Protein AF-A0A6A7LW92-F1 (afdb_monomer_lite)

Secondary structure (DSSP, 8-state):
-------SS-TTTT-----PPP----PPPHHHHHHHHHT---HHHHHHHHHHHHH---HHHHHH--GGGEETTTTEE---EEEEEETTEEEEEEPSSS----BPPP---

Structure (mmCIF, N/CA/C/O backbone):
data_AF-A0A6A7LW92-F1
#
_entry.id   AF-A0A6A7LW92-F1
#
loop_
_atom_site.group_PDB
_atom_site.id
_atom_site.type_symbol
_atom_site.label_atom_id
_atom_site.label_alt_id
_atom_site.label_comp_id
_atom_site.label_asym_id
_atom_site.label_entity_id
_atom_site.label_seq_id
_atom_site.pdbx_PDB_ins_code
_atom_site.Cartn_x
_atom_site.Cartn_y
_atom_site.Cartn_z
_atom_site.oc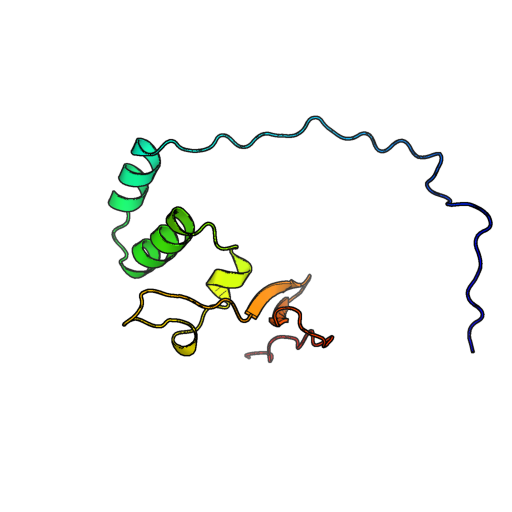cupancy
_atom_site.B_iso_or_equiv
_atom_site.auth_seq_id
_atom_site.auth_comp_id
_atom_site.auth_asym_id
_atom_site.auth_atom_id
_atom_site.pdbx_PDB_model_num
ATOM 1 N N . MET A 1 1 ? 18.679 -43.662 -7.977 1.00 48.25 1 MET A N 1
ATOM 2 C CA . MET A 1 1 ? 18.826 -42.216 -7.693 1.00 48.25 1 MET A CA 1
ATOM 3 C C . MET A 1 1 ? 19.237 -41.531 -8.984 1.00 48.25 1 MET A C 1
ATOM 5 O O . MET A 1 1 ? 20.192 -42.018 -9.577 1.00 48.25 1 MET A O 1
ATOM 9 N N . PRO A 1 2 ? 18.535 -40.500 -9.485 1.00 58.09 2 PRO A N 1
ATOM 10 C CA . PRO A 1 2 ? 18.978 -39.835 -10.701 1.00 58.09 2 PRO A CA 1
ATOM 11 C C . PRO A 1 2 ? 20.238 -39.026 -10.382 1.00 58.09 2 PRO A C 1
ATOM 13 O O . PRO A 1 2 ? 20.237 -38.180 -9.490 1.00 58.09 2 PRO A O 1
ATOM 16 N N . SER A 1 3 ? 21.330 -39.338 -11.076 1.00 64.75 3 SER A N 1
ATOM 17 C CA . SER A 1 3 ? 22.586 -38.598 -11.010 1.00 64.75 3 SER A CA 1
ATOM 18 C C . SER A 1 3 ? 22.354 -37.165 -11.489 1.00 64.75 3 SER A C 1
ATOM 20 O O . SER A 1 3 ? 21.902 -36.958 -12.615 1.00 64.75 3 SER A O 1
ATOM 22 N N . LEU A 1 4 ? 22.670 -36.182 -10.647 1.00 65.94 4 LEU A N 1
ATOM 23 C CA . LEU A 1 4 ? 22.719 -34.773 -11.035 1.00 65.94 4 LEU A CA 1
ATOM 24 C C . LEU A 1 4 ? 23.672 -34.615 -12.227 1.00 65.94 4 LEU A C 1
ATOM 26 O O . LEU A 1 4 ? 24.871 -34.867 -12.107 1.00 65.94 4 LEU A O 1
ATOM 30 N N . ILE A 1 5 ? 23.136 -34.212 -13.380 1.00 78.56 5 ILE A N 1
ATOM 31 C CA . ILE A 1 5 ? 23.940 -33.866 -14.552 1.00 78.56 5 ILE A CA 1
ATOM 32 C C . ILE A 1 5 ? 24.701 -32.587 -14.205 1.00 78.56 5 ILE A C 1
ATOM 34 O O . ILE A 1 5 ? 24.119 -31.507 -14.103 1.00 78.56 5 ILE A O 1
ATOM 38 N N . ARG A 1 6 ? 26.011 -32.716 -13.988 1.00 79.12 6 ARG A N 1
ATOM 39 C CA . ARG A 1 6 ? 26.901 -31.573 -13.804 1.00 79.12 6 ARG A CA 1
ATOM 40 C C . ARG A 1 6 ? 27.216 -30.994 -15.176 1.00 79.12 6 ARG A C 1
ATOM 42 O O . ARG A 1 6 ? 27.979 -31.584 -15.933 1.00 79.12 6 ARG A O 1
ATOM 49 N N . LEU A 1 7 ? 26.619 -29.849 -15.481 1.00 82.44 7 LEU A N 1
ATOM 50 C CA . LEU A 1 7 ? 27.020 -29.048 -16.630 1.00 82.44 7 LEU A CA 1
ATOM 51 C C . LEU A 1 7 ? 28.377 -28.408 -16.314 1.00 82.44 7 LEU A C 1
ATOM 53 O O . LEU A 1 7 ? 28.570 -27.818 -15.251 1.00 82.44 7 LEU A O 1
ATO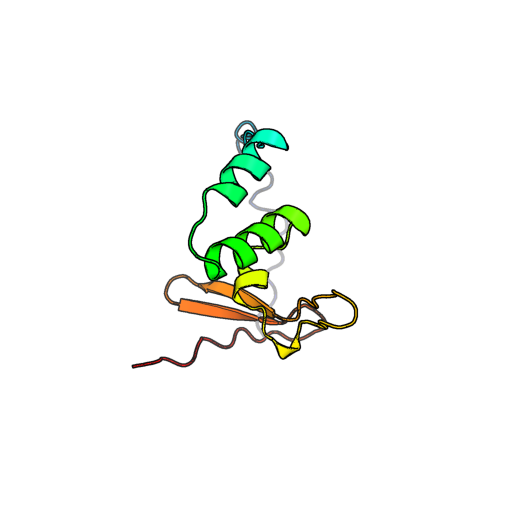M 57 N N . ASP A 1 8 ? 29.327 -28.580 -17.223 1.00 88.50 8 ASP A N 1
ATOM 58 C CA . ASP A 1 8 ? 30.685 -28.036 -17.162 1.00 88.50 8 ASP A CA 1
ATOM 59 C C . ASP A 1 8 ? 30.718 -26.514 -17.374 1.00 88.50 8 ASP A C 1
ATOM 61 O O . ASP A 1 8 ? 31.654 -25.842 -16.944 1.00 88.50 8 ASP A O 1
ATOM 65 N N . ARG A 1 9 ? 29.674 -25.965 -18.002 1.00 86.94 9 ARG A N 1
ATOM 66 C CA . ARG A 1 9 ? 29.479 -24.531 -18.232 1.00 86.94 9 ARG A CA 1
ATOM 67 C C . ARG A 1 9 ? 28.001 -24.155 -18.206 1.00 86.94 9 ARG A C 1
ATOM 69 O O . ARG A 1 9 ? 27.138 -24.980 -18.508 1.00 86.94 9 ARG A O 1
ATOM 76 N N . ASN A 1 10 ? 27.698 -22.891 -17.921 1.00 87.62 10 ASN A N 1
ATOM 77 C CA . ASN A 1 10 ? 26.333 -22.388 -18.016 1.00 87.62 10 ASN A CA 1
ATOM 78 C C . ASN A 1 10 ? 25.971 -22.156 -19.503 1.00 87.62 10 ASN A C 1
ATOM 80 O O . ASN A 1 10 ? 26.601 -21.337 -20.178 1.00 87.62 10 ASN A O 1
ATOM 84 N N . PRO A 1 11 ? 24.960 -22.855 -20.056 1.00 88.00 11 PRO A N 1
ATOM 85 C CA . PRO A 1 11 ? 24.564 -22.710 -21.459 1.00 88.00 11 PRO A CA 1
ATOM 86 C C . PRO A 1 11 ? 24.092 -21.289 -21.808 1.00 88.00 11 PRO A C 1
ATOM 88 O O . PRO A 1 11 ? 24.125 -20.908 -22.978 1.00 88.00 11 PRO A O 1
ATOM 91 N N . CYS A 1 12 ? 23.713 -20.490 -20.808 1.00 86.19 12 CYS A N 1
ATOM 92 C CA . CYS A 1 12 ? 23.283 -19.107 -20.977 1.00 86.19 12 CYS A CA 1
ATOM 93 C C . CYS A 1 12 ? 24.431 -18.078 -20.959 1.00 86.19 12 CYS A C 1
ATOM 95 O O . CYS A 1 12 ? 24.168 -16.915 -21.249 1.00 86.19 12 CYS A O 1
ATOM 97 N N . ASP A 1 13 ? 25.690 -18.453 -20.678 1.00 87.94 13 ASP A N 1
ATOM 98 C CA . ASP A 1 13 ? 26.804 -17.491 -20.497 1.00 87.94 13 ASP A CA 1
ATOM 99 C C . ASP A 1 13 ? 27.084 -16.607 -21.723 1.00 87.94 13 ASP A C 1
ATOM 101 O O . ASP A 1 13 ? 27.611 -15.504 -21.603 1.00 87.94 13 ASP A O 1
ATOM 105 N N . LYS A 1 14 ? 26.736 -17.081 -22.924 1.00 86.62 14 LYS A N 1
ATOM 106 C CA . LYS A 1 14 ? 26.945 -16.346 -24.184 1.00 86.62 14 LYS A CA 1
ATOM 107 C C . LYS A 1 14 ? 25.707 -15.584 -24.657 1.00 86.62 14 LYS A C 1
ATOM 109 O O . LYS A 1 14 ? 25.752 -14.936 -25.701 1.00 86.62 14 LYS A O 1
ATOM 114 N N . VAL A 1 15 ? 24.600 -15.659 -23.918 1.00 88.69 15 VAL A N 1
ATOM 115 C CA . VAL A 1 15 ? 23.351 -14.985 -24.270 1.00 88.69 15 VAL A CA 1
ATOM 116 C C . VAL A 1 15 ? 23.336 -13.613 -23.608 1.00 88.69 15 VAL A C 1
ATOM 118 O O . VAL A 1 15 ? 23.099 -13.478 -22.410 1.00 88.69 15 VAL A O 1
ATOM 121 N N . ARG A 1 16 ? 23.550 -12.561 -24.401 1.00 79.25 16 ARG A N 1
ATOM 122 C CA . ARG A 1 16 ? 23.251 -11.198 -23.957 1.00 79.25 16 ARG A CA 1
ATOM 123 C C . ARG A 1 16 ? 21.741 -11.008 -23.958 1.00 79.25 16 ARG A C 1
ATOM 125 O O . ARG A 1 16 ? 21.132 -10.842 -25.012 1.00 79.25 16 ARG A O 1
ATOM 132 N N . ILE A 1 17 ? 21.148 -10.990 -22.771 1.00 82.25 17 ILE A N 1
ATOM 133 C CA . ILE A 1 17 ? 19.774 -10.526 -22.606 1.00 82.25 17 ILE A CA 1
ATOM 134 C C . ILE A 1 17 ? 19.767 -9.038 -22.960 1.00 82.25 17 ILE A C 1
ATOM 136 O O . ILE A 1 17 ? 20.450 -8.235 -22.322 1.00 82.25 17 ILE A O 1
ATOM 140 N N . ALA A 1 18 ? 19.023 -8.668 -24.002 1.00 80.56 18 ALA A N 1
ATOM 141 C CA . ALA A 1 18 ? 18.720 -7.272 -24.266 1.00 80.56 18 ALA A CA 1
ATOM 142 C C . ALA A 1 18 ? 17.809 -6.781 -23.137 1.00 80.56 18 ALA A C 1
ATOM 144 O O . ALA A 1 18 ? 16.600 -7.002 -23.151 1.00 80.56 18 ALA A O 1
ATOM 145 N N . VAL A 1 19 ? 18.403 -6.168 -22.115 1.00 78.38 19 VAL A N 1
ATOM 146 C CA . VAL A 1 19 ? 17.636 -5.504 -21.066 1.00 78.38 19 VAL A CA 1
ATOM 147 C C . VAL A 1 19 ? 17.074 -4.237 -21.696 1.00 78.38 19 VAL A C 1
ATOM 149 O O . VAL A 1 19 ? 17.820 -3.309 -22.008 1.00 78.38 19 VAL A O 1
ATOM 152 N N . GLY A 1 20 ? 15.767 -4.232 -21.963 1.00 82.50 20 GLY A N 1
ATOM 153 C CA . GLY A 1 20 ? 15.075 -3.022 -22.393 1.00 82.50 20 GLY A CA 1
ATOM 154 C C . GLY A 1 20 ? 15.292 -1.899 -21.377 1.00 82.50 20 GLY A C 1
ATOM 155 O O . GLY A 1 20 ? 15.509 -2.164 -20.192 1.00 82.50 20 GLY A O 1
ATOM 156 N N . ALA A 1 21 ? 15.243 -0.646 -21.833 1.00 83.25 21 ALA A N 1
ATOM 157 C CA . ALA A 1 21 ? 15.337 0.488 -20.922 1.00 83.25 21 ALA A CA 1
ATOM 158 C C . ALA A 1 21 ? 14.266 0.355 -19.821 1.00 83.25 21 ALA A C 1
ATOM 160 O O . ALA A 1 21 ? 13.117 0.018 -20.132 1.00 83.25 21 ALA A O 1
ATOM 161 N N . PRO A 1 22 ? 14.615 0.589 -18.545 1.00 80.31 22 PRO A N 1
ATOM 162 C CA . PRO A 1 22 ? 13.646 0.494 -17.468 1.00 80.31 22 PRO A CA 1
ATOM 163 C C . PRO A 1 22 ? 12.516 1.497 -17.713 1.00 80.31 22 PRO A C 1
ATOM 165 O O . PRO A 1 22 ? 12.748 2.697 -17.854 1.00 80.31 22 PRO A O 1
ATOM 168 N N . SER A 1 23 ? 11.279 1.005 -17.759 1.00 86.56 23 SER A N 1
ATOM 169 C CA . SER A 1 23 ? 10.107 1.873 -17.715 1.00 86.56 23 SER A CA 1
ATOM 170 C C . SER A 1 23 ? 9.940 2.348 -16.277 1.00 86.56 23 SER A C 1
ATOM 172 O O . SER A 1 23 ? 9.647 1.549 -15.387 1.00 86.56 23 SER A O 1
ATOM 174 N N . VAL A 1 24 ? 10.168 3.638 -16.036 1.00 85.75 24 VAL A N 1
ATOM 175 C CA . VAL A 1 24 ? 9.883 4.248 -14.737 1.00 85.75 24 VAL A CA 1
ATOM 176 C C . VAL A 1 24 ? 8.404 4.636 -14.730 1.00 85.75 24 VAL A C 1
ATOM 178 O O . VAL A 1 24 ? 8.009 5.511 -15.506 1.00 85.75 24 VAL A O 1
ATOM 181 N N . PRO A 1 25 ? 7.559 4.001 -13.898 1.00 85.88 25 PRO A N 1
ATOM 182 C CA . PRO A 1 25 ? 6.166 4.399 -13.801 1.00 85.88 25 PRO A CA 1
ATOM 183 C C . PRO A 1 25 ? 6.078 5.837 -13.281 1.00 85.88 25 PRO A C 1
ATOM 185 O O . PRO A 1 25 ? 6.781 6.228 -12.348 1.00 85.88 25 PRO A O 1
ATOM 188 N N . ARG A 1 26 ? 5.192 6.635 -13.882 1.00 91.62 26 ARG A N 1
ATOM 189 C CA . ARG A 1 26 ? 4.908 7.992 -13.409 1.00 91.62 26 ARG A CA 1
ATOM 190 C C . ARG A 1 26 ? 4.127 7.903 -12.100 1.00 91.62 26 ARG A C 1
ATOM 192 O O . ARG A 1 26 ? 2.935 7.602 -12.112 1.00 91.62 26 ARG A O 1
ATOM 199 N N . ALA A 1 27 ? 4.805 8.160 -10.987 1.00 90.38 27 ALA A N 1
ATOM 200 C CA . ALA A 1 27 ? 4.168 8.217 -9.680 1.00 90.38 27 ALA A CA 1
ATOM 201 C C . ALA A 1 27 ? 3.233 9.431 -9.573 1.00 90.38 27 ALA A C 1
ATOM 203 O O . ALA A 1 27 ? 3.485 10.483 -10.165 1.00 90.38 27 ALA A O 1
ATOM 204 N N . TRP A 1 28 ? 2.153 9.275 -8.810 1.00 94.06 28 TRP A N 1
ATOM 205 C CA . TRP A 1 28 ? 1.301 10.393 -8.419 1.00 94.06 28 TRP A CA 1
ATOM 206 C C . TRP A 1 28 ? 1.963 11.191 -7.302 1.00 94.06 28 TRP A C 1
ATOM 208 O O . TRP A 1 28 ? 2.585 10.619 -6.406 1.00 94.06 28 TRP A O 1
ATOM 218 N N . ASP A 1 29 ? 1.784 12.508 -7.324 1.00 94.38 29 ASP A N 1
ATOM 219 C CA . ASP A 1 29 ? 2.060 13.326 -6.151 1.00 94.38 29 ASP A CA 1
ATOM 220 C C . ASP A 1 29 ? 0.917 13.239 -5.125 1.00 94.38 29 ASP A C 1
ATOM 222 O O . ASP A 1 29 ? -0.163 12.686 -5.367 1.00 94.38 29 ASP A O 1
ATOM 226 N N . ARG A 1 30 ? 1.167 13.813 -3.946 1.00 94.81 30 ARG A N 1
ATOM 227 C CA . ARG A 1 30 ? 0.227 13.820 -2.821 1.00 94.81 30 ARG A CA 1
ATOM 228 C C . ARG A 1 30 ? -1.133 14.418 -3.186 1.00 94.81 30 ARG A C 1
ATOM 230 O O . ARG A 1 30 ? -2.146 13.911 -2.715 1.00 94.81 30 ARG A O 1
ATOM 237 N N . SER A 1 31 ? -1.171 15.488 -3.981 1.00 96.69 31 SER A N 1
ATOM 238 C CA . SER A 1 31 ? -2.421 16.187 -4.301 1.00 96.69 31 SER A CA 1
ATOM 239 C C . SER A 1 31 ? -3.334 15.320 -5.166 1.00 96.69 31 SER A C 1
ATOM 241 O O . SER A 1 31 ? -4.533 15.222 -4.900 1.00 96.69 31 SER A O 1
ATOM 243 N N . TRP A 1 32 ? -2.756 14.613 -6.140 1.00 96.44 32 TRP A N 1
ATOM 244 C CA . TRP A 1 32 ? -3.484 13.655 -6.964 1.00 96.44 32 TRP A CA 1
ATOM 245 C C . TRP A 1 32 ? -4.006 12.479 -6.151 1.00 96.44 32 TRP A C 1
ATOM 247 O O . TRP A 1 32 ? -5.168 12.113 -6.311 1.00 96.44 32 TRP A O 1
ATOM 257 N N . LEU A 1 33 ? -3.192 11.933 -5.243 1.00 95.25 33 LEU A N 1
ATOM 258 C CA . LEU A 1 33 ? -3.618 10.836 -4.379 1.00 95.25 33 LEU A CA 1
ATOM 259 C C . LEU A 1 33 ? -4.792 11.240 -3.476 1.00 95.25 33 LEU A C 1
ATOM 261 O O . LEU A 1 33 ? -5.774 10.509 -3.398 1.00 95.25 33 LEU A O 1
ATOM 265 N N . VAL A 1 34 ? -4.716 12.407 -2.827 1.00 95.38 34 VAL A N 1
ATOM 266 C CA . VAL A 1 34 ? -5.799 12.901 -1.959 1.00 95.38 34 VAL A CA 1
ATOM 267 C C . VAL A 1 34 ? -7.081 13.123 -2.760 1.00 95.38 34 VAL A C 1
ATOM 269 O O . VAL A 1 34 ? -8.147 12.697 -2.326 1.00 95.38 34 VAL A O 1
ATOM 272 N N . ARG A 1 35 ? -6.985 13.733 -3.949 1.00 97.19 35 ARG A N 1
ATOM 273 C CA . ARG A 1 35 ? -8.143 13.932 -4.833 1.00 97.19 35 ARG A CA 1
ATOM 274 C C . ARG A 1 35 ? -8.772 12.614 -5.274 1.00 97.19 35 ARG A C 1
ATOM 276 O O . ARG A 1 35 ? -9.990 12.510 -5.275 1.00 97.19 35 ARG A O 1
ATOM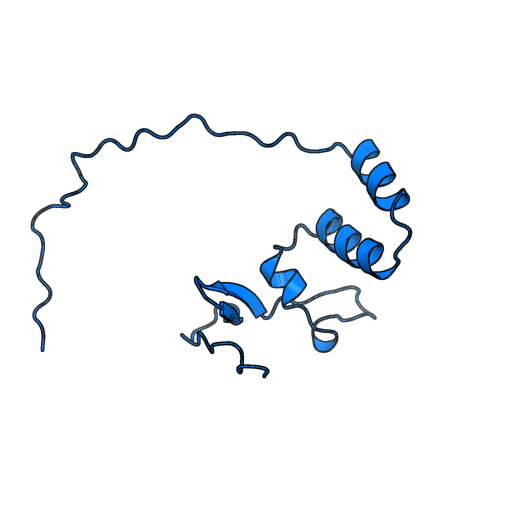 283 N N . PHE A 1 36 ? -7.953 11.629 -5.634 1.00 95.94 36 PHE A N 1
ATOM 284 C CA . PHE A 1 36 ? -8.427 10.306 -6.028 1.00 95.94 36 PHE A CA 1
ATOM 285 C C . PHE A 1 36 ? -9.118 9.580 -4.872 1.00 95.94 36 PHE A C 1
ATOM 287 O O . PHE A 1 36 ? -10.217 9.068 -5.044 1.00 95.94 36 PHE A O 1
ATOM 294 N N . LEU A 1 37 ? -8.505 9.554 -3.685 1.00 95.94 37 LEU A N 1
ATOM 295 C CA . LEU A 1 37 ? -9.114 8.899 -2.527 1.00 95.94 37 LEU A CA 1
ATOM 296 C C . LEU A 1 37 ? -10.421 9.590 -2.110 1.00 95.94 37 LEU A C 1
ATOM 298 O O . LEU A 1 37 ? -11.372 8.911 -1.740 1.00 95.94 37 LEU A O 1
ATOM 302 N N . GLY A 1 38 ? -10.487 10.919 -2.228 1.00 96.31 38 GLY A N 1
ATOM 303 C CA . GLY A 1 38 ? -11.693 11.698 -1.951 1.00 96.31 38 GLY A CA 1
ATOM 304 C C . GLY A 1 38 ? -12.803 11.568 -2.999 1.00 96.31 38 GLY A C 1
ATOM 305 O O . GLY A 1 38 ? -13.916 12.002 -2.729 1.00 96.31 38 GLY A O 1
ATOM 306 N N . SER A 1 39 ? -12.534 10.987 -4.175 1.00 97.38 39 SER A N 1
ATOM 307 C CA . SER A 1 39 ? -13.548 10.767 -5.217 1.00 97.38 39 SER A CA 1
ATOM 308 C C . SER A 1 39 ? -14.186 9.374 -5.167 1.00 97.38 39 SER A C 1
ATOM 310 O O . SER A 1 39 ? -14.857 8.987 -6.120 1.00 97.38 39 SER A O 1
ATOM 312 N N . ILE A 1 40 ? -13.906 8.574 -4.135 1.00 97.75 40 ILE A N 1
ATOM 313 C CA . ILE A 1 40 ? -14.418 7.205 -4.006 1.00 97.75 40 ILE A CA 1
ATOM 314 C C . ILE A 1 40 ? -15.625 7.210 -3.072 1.00 97.75 40 ILE A C 1
ATOM 316 O O . ILE A 1 40 ? -15.475 7.425 -1.872 1.00 97.75 40 ILE A O 1
ATOM 320 N N . ASP A 1 41 ? -16.800 6.894 -3.614 1.00 97.25 41 ASP A N 1
ATOM 321 C CA . ASP A 1 41 ? -18.040 6.856 -2.829 1.00 97.25 41 ASP A CA 1
ATOM 322 C C . ASP A 1 41 ? -18.236 5.538 -2.061 1.00 97.25 41 ASP A C 1
ATOM 324 O O . ASP A 1 41 ? -18.906 5.519 -1.031 1.00 97.25 41 ASP A O 1
ATOM 328 N N . ASP A 1 42 ? -17.658 4.423 -2.532 1.00 97.75 42 ASP A N 1
ATOM 329 C CA . ASP A 1 42 ? -17.757 3.130 -1.842 1.00 97.75 42 ASP A CA 1
ATOM 330 C C . ASP A 1 42 ? -16.815 3.084 -0.623 1.00 97.75 42 ASP A C 1
ATOM 332 O O . ASP A 1 42 ? -15.589 3.046 -0.801 1.00 97.75 42 ASP A O 1
ATOM 336 N N . PRO A 1 43 ? -17.342 2.985 0.615 1.00 94.75 43 PRO A N 1
ATOM 337 C CA . PRO A 1 43 ? -16.516 2.949 1.819 1.00 94.75 43 PRO A CA 1
ATOM 338 C C . PRO A 1 43 ? -15.545 1.763 1.849 1.00 94.75 43 PRO A C 1
ATOM 340 O O . PRO A 1 43 ? -14.459 1.863 2.423 1.00 94.75 43 PRO A O 1
ATOM 343 N N . ARG A 1 44 ? -15.905 0.631 1.224 1.00 93.44 44 ARG A N 1
ATOM 344 C CA . ARG A 1 44 ? -15.033 -0.551 1.175 1.00 93.44 44 ARG A CA 1
ATOM 345 C C . ARG A 1 44 ? -13.850 -0.313 0.247 1.00 93.44 44 ARG A C 1
ATOM 347 O O . ARG A 1 44 ? -12.709 -0.538 0.651 1.00 93.44 44 ARG A O 1
ATOM 354 N N . ALA A 1 45 ? -14.104 0.167 -0.970 1.00 94.56 45 ALA A N 1
ATOM 355 C CA . ALA A 1 45 ? -13.049 0.555 -1.897 1.00 94.56 45 ALA A CA 1
ATOM 356 C C . ALA A 1 45 ? -12.148 1.650 -1.306 1.00 94.56 45 ALA A C 1
ATOM 358 O O . ALA A 1 45 ? -10.925 1.534 -1.397 1.00 94.56 45 ALA A O 1
ATOM 359 N N . ALA A 1 46 ? -12.729 2.658 -0.648 1.00 95.38 46 ALA A N 1
ATOM 360 C CA . ALA A 1 46 ? -11.983 3.733 -0.001 1.00 95.38 46 ALA A CA 1
ATOM 361 C C . ALA A 1 46 ? -11.033 3.199 1.084 1.00 95.38 46 ALA A C 1
ATOM 363 O O . ALA A 1 46 ? -9.857 3.570 1.103 1.00 95.38 46 ALA A O 1
ATOM 364 N N . ALA A 1 47 ? -11.490 2.277 1.939 1.00 92.75 47 ALA A N 1
ATOM 365 C CA . ALA A 1 47 ? -10.654 1.653 2.967 1.00 92.75 47 ALA A CA 1
ATOM 366 C C . ALA A 1 47 ? -9.497 0.830 2.367 1.00 92.75 47 ALA A C 1
ATOM 368 O O . ALA A 1 47 ? -8.344 0.986 2.771 1.00 92.75 47 ALA A O 1
ATOM 369 N N . ILE A 1 48 ? -9.785 -0.007 1.363 1.00 93.69 48 ILE A N 1
ATOM 370 C CA . ILE A 1 48 ? -8.788 -0.855 0.684 1.00 93.69 48 ILE A CA 1
ATOM 371 C C . ILE A 1 48 ? -7.719 0.003 -0.005 1.00 93.69 48 ILE A C 1
ATOM 373 O O . ILE A 1 48 ? -6.522 -0.258 0.131 1.00 93.69 48 ILE A O 1
ATOM 377 N N . LEU A 1 49 ? -8.137 1.034 -0.743 1.00 95.06 49 LEU A N 1
ATOM 378 C CA . LEU A 1 49 ? -7.228 1.907 -1.485 1.00 95.06 49 LEU A CA 1
ATOM 379 C C . LEU A 1 49 ? -6.426 2.825 -0.559 1.00 95.06 49 LEU A C 1
ATOM 381 O O . LEU A 1 49 ? -5.249 3.068 -0.825 1.00 95.06 49 LEU A O 1
ATOM 385 N N . SER A 1 50 ? -7.010 3.259 0.560 1.00 94.44 50 SER A N 1
ATOM 386 C CA . SER A 1 50 ? -6.281 3.994 1.598 1.00 94.44 50 SER A CA 1
ATOM 387 C C . SER A 1 50 ? -5.185 3.134 2.218 1.00 94.44 50 SER A C 1
ATOM 389 O O . SER A 1 50 ? -4.052 3.593 2.335 1.00 94.44 50 SER A O 1
ATOM 391 N N . LEU A 1 51 ? -5.480 1.870 2.543 1.00 93.81 51 LEU A N 1
ATOM 392 C CA . LEU A 1 51 ? -4.490 0.947 3.097 1.00 93.81 51 LEU A CA 1
ATOM 393 C C . LEU A 1 51 ? -3.343 0.687 2.108 1.00 93.81 51 LEU A C 1
ATOM 395 O O . LEU A 1 51 ? -2.176 0.715 2.498 1.00 93.81 51 LEU A O 1
ATOM 399 N N . PHE A 1 52 ? -3.651 0.514 0.819 1.00 93.94 52 PHE A N 1
ATOM 400 C CA . PHE A 1 52 ? -2.640 0.439 -0.243 1.00 93.94 52 PHE A CA 1
ATOM 401 C C . PHE A 1 52 ? -1.732 1.667 -0.277 1.00 93.94 52 PHE A C 1
ATOM 403 O O . PHE A 1 52 ? -0.508 1.535 -0.314 1.00 93.94 52 PHE A O 1
ATOM 410 N N . ALA A 1 53 ? -2.339 2.852 -0.291 1.00 94.00 53 ALA A N 1
ATOM 411 C CA . ALA A 1 53 ? -1.638 4.105 -0.512 1.00 94.00 53 ALA A CA 1
ATOM 412 C C . ALA A 1 53 ? -0.729 4.508 0.657 1.00 94.00 53 ALA A C 1
ATOM 414 O O . ALA A 1 53 ? 0.284 5.168 0.436 1.00 94.00 53 ALA A O 1
ATOM 415 N N . THR A 1 5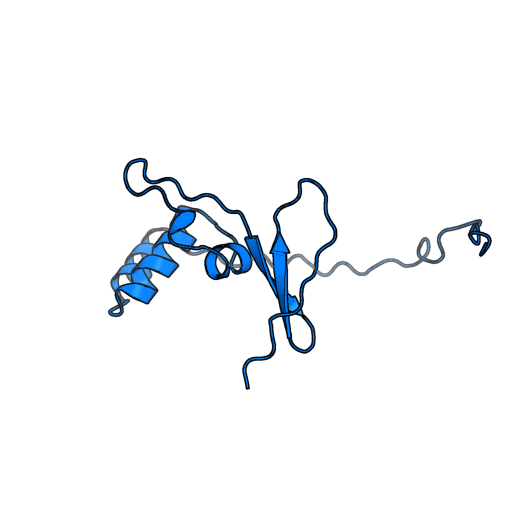4 ? -1.077 4.121 1.888 1.00 92.75 54 THR A N 1
ATOM 416 C CA . THR A 1 54 ? -0.345 4.530 3.097 1.00 92.75 54 THR A CA 1
ATOM 417 C C . THR A 1 54 ? 0.679 3.505 3.575 1.00 92.75 54 THR A C 1
ATOM 419 O O . THR A 1 54 ? 1.663 3.897 4.195 1.00 92.75 54 THR A O 1
ATOM 422 N N . THR A 1 55 ? 0.489 2.214 3.278 1.00 92.81 55 THR A N 1
ATOM 423 C CA . THR A 1 55 ? 1.384 1.139 3.757 1.00 92.81 55 THR A CA 1
ATOM 424 C C . THR A 1 55 ? 2.294 0.560 2.679 1.00 92.81 55 THR A C 1
ATOM 426 O O . THR A 1 55 ? 3.299 -0.072 2.999 1.00 92.81 55 THR A O 1
ATOM 429 N N . GLY A 1 56 ? 1.951 0.727 1.396 1.00 92.12 56 GLY A N 1
ATOM 430 C CA . GLY A 1 56 ? 2.681 0.092 0.298 1.00 92.12 56 GLY A CA 1
ATOM 431 C C . GLY A 1 56 ? 2.546 -1.437 0.260 1.00 92.12 56 GLY A C 1
ATOM 432 O O . GLY A 1 56 ? 3.368 -2.111 -0.367 1.00 92.12 56 GLY A O 1
ATOM 433 N N . VAL A 1 57 ? 1.530 -2.003 0.925 1.00 93.44 57 VAL A N 1
ATOM 434 C CA . VAL A 1 57 ? 1.253 -3.446 0.922 1.00 93.44 57 VAL A CA 1
ATOM 435 C C . VAL A 1 57 ? 1.095 -3.985 -0.505 1.00 93.44 57 VAL A C 1
ATOM 437 O O . VAL A 1 57 ? 0.524 -3.338 -1.387 1.00 93.44 57 VAL A O 1
ATOM 440 N N . ARG A 1 58 ? 1.594 -5.200 -0.768 1.00 92.50 58 ARG A N 1
ATOM 441 C CA . ARG A 1 58 ? 1.435 -5.814 -2.093 1.00 92.50 58 ARG A CA 1
ATOM 442 C C . ARG A 1 58 ? 0.004 -6.302 -2.271 1.00 92.50 58 ARG A C 1
ATOM 444 O O . ARG A 1 58 ? -0.607 -6.833 -1.351 1.00 92.50 58 ARG A O 1
ATOM 451 N N . LYS A 1 59 ? -0.504 -6.233 -3.503 1.00 92.50 59 LYS A N 1
ATOM 452 C CA . LYS A 1 59 ? -1.883 -6.633 -3.821 1.00 92.50 59 LYS A CA 1
ATOM 453 C C . LYS A 1 59 ? -2.254 -8.033 -3.338 1.00 92.50 59 LYS A C 1
ATOM 455 O O . LYS A 1 59 ? -3.345 -8.213 -2.814 1.00 92.50 59 LYS A O 1
ATOM 460 N N . GLY A 1 60 ? -1.364 -9.009 -3.505 1.00 91.94 60 GLY A N 1
ATOM 461 C CA . GLY A 1 60 ? -1.624 -10.376 -3.049 1.00 91.94 60 GLY A CA 1
ATOM 462 C C . GLY A 1 60 ? -1.752 -10.494 -1.528 1.00 91.94 60 GLY A C 1
ATOM 463 O O . GLY A 1 60 ? -2.544 -11.301 -1.055 1.00 91.94 60 GLY A O 1
ATOM 464 N N . ASP A 1 61 ? -1.016 -9.673 -0.779 1.00 93.62 61 ASP A N 1
ATOM 465 C CA . ASP A 1 61 ? -1.053 -9.654 0.688 1.00 93.62 61 ASP A CA 1
ATOM 466 C C . ASP A 1 61 ? -2.361 -9.035 1.170 1.00 93.62 61 ASP A C 1
ATOM 468 O O . ASP A 1 61 ? -3.057 -9.611 1.999 1.00 93.62 61 ASP A O 1
ATOM 472 N N . LEU A 1 62 ? -2.758 -7.910 0.569 1.00 93.12 62 LEU A N 1
ATOM 473 C CA . LEU A 1 62 ? -4.008 -7.247 0.920 1.00 93.12 62 LEU A CA 1
ATOM 474 C C . LEU A 1 62 ? -5.233 -8.118 0.620 1.00 93.12 62 LEU A C 1
ATOM 476 O O . LEU A 1 62 ? -6.155 -8.187 1.423 1.00 93.12 62 LEU A O 1
ATOM 480 N N . VAL A 1 63 ? -5.234 -8.817 -0.518 1.00 92.94 63 VAL A N 1
ATOM 481 C CA . VAL A 1 63 ? -6.305 -9.768 -0.868 1.00 92.94 63 VAL A CA 1
ATOM 482 C C . VAL A 1 63 ? -6.319 -10.973 0.085 1.00 92.94 63 VAL A C 1
ATOM 484 O O . VAL A 1 63 ? -7.365 -11.584 0.285 1.00 92.94 63 VAL A O 1
ATOM 487 N N . GLY A 1 64 ? -5.172 -11.321 0.672 1.00 92.38 64 GLY A N 1
ATOM 488 C CA . GLY A 1 64 ? -5.051 -12.374 1.677 1.00 92.38 64 GLY A CA 1
ATOM 489 C C . GLY A 1 64 ? -5.375 -11.937 3.108 1.00 92.38 64 GLY A C 1
ATOM 490 O O . GLY A 1 64 ? -5.519 -12.805 3.969 1.00 92.38 64 GLY A O 1
ATOM 491 N N . LEU A 1 65 ? -5.492 -10.635 3.374 1.00 93.19 65 LEU A N 1
ATOM 492 C CA . LEU A 1 65 ? -5.658 -10.091 4.718 1.00 93.19 65 LEU A CA 1
ATOM 493 C C . LEU A 1 65 ? -6.997 -10.523 5.327 1.00 93.19 65 LEU A C 1
ATOM 495 O O . LEU A 1 65 ? -8.054 -10.390 4.706 1.00 93.19 65 LEU A O 1
ATOM 499 N N . LYS A 1 66 ? -6.963 -11.030 6.561 1.00 93.19 66 LYS A N 1
ATOM 500 C CA . LYS A 1 66 ? -8.167 -11.352 7.336 1.00 93.19 66 LYS A CA 1
ATOM 501 C C . LYS A 1 66 ? -8.349 -10.372 8.485 1.00 93.19 66 LYS A C 1
ATOM 503 O O . LYS A 1 66 ? -7.388 -9.796 8.975 1.00 93.19 66 LYS A O 1
ATOM 508 N N . TRP A 1 67 ? -9.578 -10.265 8.988 1.00 93.62 67 TRP A N 1
ATOM 509 C CA . TRP A 1 67 ? -9.872 -9.486 10.198 1.00 93.62 67 TRP A CA 1
ATOM 510 C C . TRP A 1 67 ? -9.060 -9.936 11.418 1.00 93.62 67 TRP A C 1
ATOM 512 O O . TRP A 1 67 ? -8.681 -9.098 12.221 1.00 93.62 67 TRP A O 1
ATOM 522 N N . SER A 1 68 ? -8.741 -11.232 11.525 1.00 95.25 68 SER A N 1
ATOM 523 C CA . SER A 1 68 ? -7.866 -11.775 12.577 1.00 95.25 68 SER A CA 1
ATOM 524 C C . SER A 1 68 ? -6.445 -11.222 12.547 1.00 95.25 68 SER A C 1
ATOM 526 O O . SER A 1 68 ? -5.723 -11.345 13.528 1.00 95.25 68 SER A O 1
ATOM 528 N N . ASP A 1 69 ? -6.033 -10.673 11.407 1.00 94.31 69 ASP A N 1
ATOM 529 C CA . ASP A 1 69 ? -4.677 -10.202 11.174 1.00 94.31 69 ASP A CA 1
ATOM 530 C C . ASP A 1 69 ? -4.551 -8.694 11.482 1.00 94.31 69 ASP A C 1
ATOM 532 O O . ASP A 1 69 ? -3.466 -8.130 11.352 1.00 94.31 69 ASP A O 1
ATOM 536 N N . ILE A 1 70 ? -5.651 -8.035 11.877 1.00 94.25 70 ILE A N 1
ATOM 537 C CA . ILE A 1 70 ? -5.722 -6.599 12.159 1.00 94.25 70 ILE A CA 1
ATOM 538 C C . ILE A 1 70 ? -6.006 -6.388 13.643 1.00 94.25 70 ILE A C 1
ATOM 540 O O . ILE A 1 70 ? -7.072 -6.744 14.145 1.00 94.25 70 ILE A O 1
ATOM 544 N N . ASP A 1 71 ? -5.077 -5.731 14.324 1.00 96.00 71 ASP A N 1
ATOM 545 C CA . ASP A 1 71 ? -5.291 -5.217 15.666 1.00 96.00 71 ASP A CA 1
ATOM 546 C C . ASP A 1 71 ? -5.787 -3.768 15.578 1.00 96.00 71 ASP A C 1
ATOM 548 O O . ASP A 1 71 ? -5.033 -2.829 15.316 1.00 96.00 71 ASP A O 1
ATOM 552 N N . MET A 1 72 ? -7.089 -3.595 15.799 1.00 94.12 72 MET A N 1
ATOM 553 C CA . MET A 1 72 ? -7.742 -2.285 15.777 1.00 94.12 72 MET A CA 1
ATOM 554 C C . MET A 1 72 ? -7.357 -1.395 16.963 1.00 94.12 72 MET A C 1
ATOM 556 O O . MET A 1 72 ? -7.518 -0.181 16.870 1.00 94.12 72 MET A O 1
ATOM 560 N N . ALA A 1 73 ? -6.870 -1.966 18.070 1.00 96.38 73 ALA A N 1
ATOM 561 C CA . ALA A 1 73 ? -6.462 -1.194 19.239 1.00 96.38 73 ALA A CA 1
ATOM 562 C C . ALA A 1 73 ? -5.085 -0.553 19.029 1.00 96.38 73 ALA A C 1
ATOM 564 O O . ALA A 1 73 ? -4.869 0.589 19.432 1.00 96.38 73 ALA A O 1
ATOM 565 N N . THR A 1 74 ? -4.165 -1.269 18.377 1.00 96.12 74 THR A N 1
ATOM 566 C CA . THR A 1 74 ? -2.809 -0.767 18.092 1.00 96.12 74 THR A CA 1
ATOM 567 C C . THR A 1 74 ? -2.663 -0.149 16.702 1.00 96.12 74 THR A C 1
AT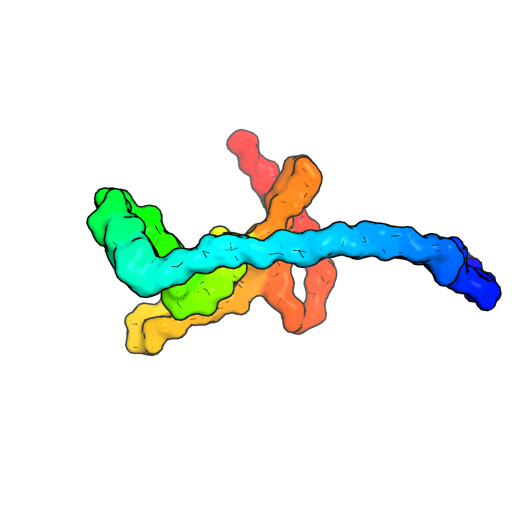OM 569 O O . THR A 1 74 ? -1.688 0.556 16.446 1.00 96.12 74 THR A O 1
ATOM 572 N N . GLY A 1 75 ? -3.622 -0.381 15.800 1.00 91.75 75 GLY A N 1
ATOM 573 C CA . GLY A 1 75 ? -3.566 0.088 14.414 1.00 91.75 75 GLY A CA 1
ATOM 574 C C . GLY A 1 75 ? -2.567 -0.690 13.553 1.00 91.75 75 GLY A C 1
ATOM 575 O O . GLY A 1 75 ? -2.111 -0.181 12.528 1.00 91.75 75 GLY A O 1
ATOM 576 N N . LEU A 1 76 ? -2.204 -1.907 13.967 1.00 94.44 76 LEU A N 1
ATOM 577 C CA . LEU A 1 76 ? -1.241 -2.756 13.274 1.00 94.44 76 LEU A CA 1
ATOM 578 C C . LEU A 1 76 ? -1.950 -3.848 12.472 1.00 94.44 76 LEU A C 1
ATOM 580 O O . LEU A 1 76 ? -2.897 -4.479 12.937 1.00 94.44 76 LEU A O 1
ATOM 584 N N . ALA A 1 77 ? -1.447 -4.105 11.265 1.00 93.62 77 ALA A N 1
ATOM 585 C CA . ALA A 1 77 ? -1.868 -5.226 10.435 1.00 93.62 77 ALA A CA 1
ATOM 586 C C . ALA A 1 77 ? -0.683 -6.167 10.198 1.00 93.62 77 ALA A C 1
ATOM 588 O O . ALA A 1 77 ? 0.392 -5.736 9.777 1.00 93.62 77 ALA A O 1
ATOM 589 N N . THR A 1 78 ? -0.891 -7.457 10.442 1.00 94.56 78 THR A N 1
ATOM 590 C CA . THR A 1 78 ? 0.101 -8.505 10.199 1.00 94.56 78 THR A CA 1
ATOM 591 C C . THR A 1 78 ? -0.159 -9.148 8.844 1.00 94.56 78 THR A C 1
ATOM 593 O O . THR A 1 78 ? -1.255 -9.617 8.561 1.00 94.56 78 THR A O 1
ATOM 596 N N . ILE A 1 79 ? 0.856 -9.213 7.985 1.00 92.94 79 ILE A N 1
ATOM 597 C CA . ILE A 1 79 ? 0.765 -9.998 6.753 1.00 92.94 79 ILE A CA 1
ATOM 598 C C . ILE A 1 79 ? 1.175 -11.432 7.089 1.00 92.94 79 ILE A C 1
ATOM 600 O O . ILE A 1 79 ? 2.298 -11.662 7.528 1.00 92.94 79 ILE A O 1
ATOM 604 N N . SER A 1 80 ? 0.232 -12.369 6.967 1.00 92.38 80 SER A N 1
ATOM 605 C CA . SER A 1 80 ? 0.468 -13.798 7.248 1.00 92.38 80 SER A CA 1
ATOM 606 C C . SER A 1 80 ? 0.283 -14.703 6.030 1.00 92.38 80 SER A C 1
ATOM 608 O O . SER A 1 80 ? 0.573 -15.903 6.079 1.00 92.38 80 SER A O 1
ATOM 610 N N . ARG A 1 81 ? -0.303 -14.169 4.956 1.00 91.50 81 ARG A N 1
ATOM 611 C CA . ARG A 1 81 ? -0.643 -14.926 3.755 1.00 91.50 81 ARG A CA 1
ATOM 612 C C . ARG A 1 81 ? -0.710 -14.011 2.543 1.00 91.50 81 ARG A C 1
ATOM 614 O O . ARG A 1 81 ? -1.214 -12.893 2.615 1.00 91.50 81 ARG A O 1
ATOM 621 N N . ARG A 1 82 ? -0.298 -14.551 1.402 1.00 93.25 82 ARG A N 1
ATOM 622 C CA . ARG A 1 82 ? -0.367 -13.903 0.097 1.00 93.25 82 ARG A CA 1
ATOM 623 C C . ARG A 1 82 ? -1.212 -14.724 -0.855 1.00 93.25 82 ARG A C 1
ATOM 625 O O . ARG A 1 82 ? -0.924 -15.889 -1.112 1.00 93.25 82 ARG A O 1
ATOM 632 N N . VAL A 1 83 ? -2.194 -14.087 -1.471 1.00 92.88 83 VAL A N 1
ATOM 633 C CA . VAL A 1 83 ? -2.936 -14.665 -2.590 1.00 92.88 83 VAL A CA 1
ATOM 634 C C . VAL A 1 83 ? -2.136 -14.483 -3.882 1.00 92.88 83 VAL A C 1
ATOM 636 O O . VAL A 1 83 ? -1.743 -13.369 -4.236 1.00 92.88 83 VAL A O 1
ATOM 639 N N . VAL A 1 84 ? -1.894 -15.581 -4.598 1.00 92.50 84 VAL A N 1
ATOM 640 C CA . VAL A 1 84 ? -1.156 -15.618 -5.866 1.00 92.50 84 VAL A CA 1
ATOM 641 C C . VAL A 1 84 ? -2.038 -16.166 -6.978 1.00 92.50 84 VAL A C 1
ATOM 643 O O . VAL A 1 84 ? -2.744 -17.154 -6.806 1.00 92.50 84 VAL A O 1
ATOM 646 N N . ARG A 1 85 ? -2.001 -15.541 -8.156 1.00 88.38 85 ARG A N 1
ATOM 647 C CA . ARG A 1 85 ? -2.695 -16.081 -9.327 1.00 88.38 85 ARG A CA 1
ATOM 648 C C . ARG A 1 85 ? -1.807 -17.129 -9.991 1.00 88.38 85 ARG A C 1
ATOM 650 O O . ARG A 1 85 ? -0.691 -16.825 -10.397 1.00 88.38 85 ARG A O 1
ATOM 657 N N . LEU A 1 86 ? -2.314 -18.349 -10.089 1.00 89.44 86 LEU A N 1
ATOM 658 C CA . LEU A 1 86 ? -1.719 -19.459 -10.826 1.00 89.44 86 LEU A CA 1
ATOM 659 C C . LEU A 1 86 ? -2.381 -19.534 -12.205 1.00 89.44 86 LEU A C 1
ATOM 661 O O . LEU A 1 86 ? -3.503 -19.058 -12.367 1.00 89.44 86 LEU A O 1
ATOM 665 N N . GLY A 1 87 ? -1.727 -20.146 -13.197 1.00 86.06 87 GLY A N 1
ATOM 666 C CA . GLY A 1 87 ? -2.192 -20.132 -14.595 1.00 86.06 87 GLY A CA 1
ATOM 667 C C . GLY A 1 87 ? -3.702 -20.369 -14.776 1.00 86.06 87 GLY A C 1
ATOM 668 O O . GLY A 1 87 ? -4.359 -19.597 -15.469 1.00 86.06 87 GLY A O 1
ATOM 669 N N . ARG A 1 88 ? -4.273 -21.371 -14.091 1.00 83.25 88 ARG A N 1
ATOM 670 C CA . ARG A 1 88 ? -5.724 -21.653 -14.077 1.00 83.25 88 ARG A CA 1
ATOM 671 C C . ARG A 1 88 ? -6.381 -21.557 -12.691 1.00 83.25 88 ARG A C 1
ATOM 673 O O . ARG A 1 88 ? -7.443 -22.128 -12.488 1.00 83.25 88 ARG A O 1
ATOM 680 N N . GLY A 1 89 ? -5.777 -20.864 -11.725 1.00 86.62 89 GLY A N 1
ATOM 681 C CA . GLY A 1 89 ? -6.297 -20.849 -10.354 1.00 86.62 89 GLY A CA 1
ATOM 682 C C . GLY A 1 89 ? -5.730 -19.748 -9.468 1.00 86.62 89 GLY A C 1
ATOM 683 O O . GLY A 1 89 ? -5.072 -18.819 -9.930 1.00 86.62 89 GLY A O 1
ATOM 684 N N . VAL A 1 90 ? -5.999 -19.848 -8.170 1.00 87.62 90 VAL A N 1
ATOM 685 C CA . VAL A 1 90 ? -5.560 -18.874 -7.165 1.00 87.62 90 VAL A CA 1
ATOM 686 C C . VAL A 1 90 ? -4.939 -19.614 -5.985 1.00 87.62 90 VAL A C 1
ATOM 688 O O . VAL A 1 90 ? -5.656 -20.194 -5.189 1.00 87.62 90 VAL A O 1
ATOM 691 N N . GLY A 1 91 ? -3.618 -19.611 -5.860 1.00 89.31 91 GLY A N 1
ATOM 692 C CA . GLY A 1 91 ? -2.938 -20.205 -4.710 1.00 89.31 91 GLY A CA 1
ATOM 693 C C . GLY A 1 91 ? -2.887 -19.251 -3.520 1.00 89.31 91 GLY A C 1
ATOM 694 O O . GLY A 1 91 ? -2.955 -18.030 -3.680 1.00 89.31 91 GLY A O 1
ATOM 695 N N . ILE A 1 92 ? -2.705 -19.804 -2.326 1.00 88.56 92 ILE A N 1
ATOM 696 C CA . ILE A 1 92 ? -2.340 -19.035 -1.137 1.00 88.56 92 ILE A CA 1
ATOM 697 C C . ILE A 1 92 ? -0.919 -19.441 -0.758 1.00 88.56 92 ILE A C 1
ATOM 699 O O . ILE A 1 92 ? -0.670 -20.589 -0.413 1.00 88.56 92 ILE A O 1
ATOM 703 N N . SER A 1 93 ? 0.016 -18.499 -0.826 1.00 83.88 93 SER A N 1
ATOM 704 C CA . SER A 1 93 ? 1.340 -18.658 -0.233 1.00 83.88 93 SER A CA 1
ATOM 705 C C . SER A 1 93 ? 1.255 -18.235 1.226 1.00 83.88 93 SER A C 1
ATOM 707 O O . SER A 1 93 ? 0.827 -17.118 1.518 1.00 83.88 93 SER A O 1
ATOM 709 N N . LYS A 1 94 ? 1.685 -19.094 2.147 1.00 71.75 94 LYS A N 1
ATOM 710 C CA . LYS A 1 94 ? 2.005 -18.651 3.509 1.00 71.75 94 LYS A CA 1
ATOM 711 C C . LYS A 1 94 ? 3.307 -17.848 3.468 1.00 71.75 94 LYS A C 1
ATOM 713 O O . LYS A 1 94 ? 4.150 -18.089 2.596 1.00 71.75 94 LYS A O 1
ATOM 718 N N . ASP A 1 95 ? 3.451 -16.869 4.353 1.00 62.09 95 ASP A N 1
ATOM 719 C CA . ASP A 1 95 ? 4.726 -16.166 4.489 1.00 62.09 95 ASP A CA 1
ATOM 720 C C . ASP A 1 95 ? 5.822 -17.121 4.989 1.00 62.09 95 ASP A C 1
ATOM 722 O O . ASP A 1 95 ? 5.570 -18.062 5.742 1.00 62.09 95 ASP A O 1
ATOM 726 N N . ARG A 1 96 ? 7.050 -16.918 4.499 1.00 51.97 96 ARG A N 1
ATOM 727 C CA . ARG A 1 96 ? 8.199 -17.805 4.728 1.00 51.97 96 ARG A CA 1
ATOM 728 C C . ARG A 1 96 ? 8.704 -17.726 6.174 1.00 51.97 96 ARG A C 1
ATOM 730 O O . ARG A 1 96 ? 9.540 -16.883 6.480 1.00 51.97 96 ARG A O 1
ATOM 737 N N . VAL A 1 97 ? 8.331 -18.718 6.977 1.00 38.75 97 VAL A N 1
ATOM 738 C CA . VAL A 1 97 ? 9.272 -19.504 7.793 1.00 38.75 97 VAL A CA 1
ATOM 739 C C . VAL A 1 97 ? 8.935 -20.968 7.517 1.00 38.75 97 VAL A C 1
ATOM 741 O O . VAL A 1 97 ? 7.983 -21.481 8.078 1.00 38.75 97 VAL A O 1
ATOM 744 N N . GLY A 1 98 ? 9.658 -21.568 6.563 1.00 34.53 98 GLY A N 1
ATOM 745 C CA . GLY A 1 98 ? 9.644 -22.998 6.226 1.00 34.53 98 GLY A CA 1
ATOM 746 C C . GLY A 1 98 ? 8.274 -23.668 6.088 1.00 34.53 98 GLY A C 1
ATOM 747 O O . GLY A 1 98 ? 7.751 -24.134 7.081 1.00 34.53 98 GLY A O 1
ATOM 748 N N . GLU A 1 99 ? 7.745 -23.776 4.865 1.00 36.78 99 GLU A N 1
ATOM 749 C CA . GLU A 1 99 ? 7.041 -24.973 4.359 1.00 36.78 99 GLU A CA 1
ATOM 750 C C . GLU A 1 99 ? 6.483 -24.709 2.951 1.00 36.78 99 GLU A C 1
ATOM 752 O O . GLU A 1 99 ? 5.777 -23.729 2.695 1.00 36.78 99 GLU A O 1
ATOM 757 N N . GLU A 1 100 ? 6.840 -25.586 2.012 1.00 39.72 100 GLU A N 1
ATOM 758 C CA . GLU A 1 100 ? 6.241 -25.672 0.683 1.00 39.72 100 GLU A CA 1
ATOM 759 C C . GLU A 1 100 ? 4.791 -26.146 0.823 1.00 39.72 100 GLU A C 1
ATOM 761 O O . GLU A 1 100 ? 4.521 -27.326 1.011 1.00 39.72 100 GLU A O 1
ATOM 766 N N . GLY A 1 101 ? 3.842 -25.218 0.739 1.00 42.16 101 GLY A N 1
ATOM 767 C CA . GLY A 1 101 ? 2.419 -25.541 0.735 1.00 42.16 101 GLY A CA 1
ATOM 768 C C . GLY A 1 101 ? 1.672 -24.614 -0.203 1.00 42.16 101 GLY A C 1
ATOM 769 O O . GLY A 1 101 ? 1.051 -23.652 0.242 1.00 42.16 101 GLY A O 1
ATOM 770 N N . LEU A 1 102 ? 1.751 -24.877 -1.509 1.00 50.22 102 LEU A N 1
ATOM 771 C CA . LEU A 1 102 ? 0.825 -24.295 -2.477 1.00 50.22 102 LEU A CA 1
ATOM 772 C C . LEU A 1 102 ? -0.457 -25.130 -2.451 1.00 50.22 102 LEU A C 1
ATOM 774 O O . LEU A 1 102 ? -0.676 -25.968 -3.319 1.00 50.22 102 LEU A O 1
ATOM 778 N N . GLU A 1 103 ? -1.287 -24.924 -1.434 1.00 49.78 103 GLU A N 1
ATOM 779 C CA . GLU A 1 103 ? -2.637 -25.487 -1.422 1.00 49.78 103 GLU A CA 1
ATOM 780 C C . GLU A 1 103 ? -3.451 -24.779 -2.523 1.00 49.78 103 GLU A C 1
ATOM 782 O O . GLU A 1 103 ? -3.596 -23.545 -2.487 1.00 49.78 103 GLU A O 1
ATOM 787 N N . PRO A 1 104 ? -3.939 -25.503 -3.549 1.00 48.38 104 PRO A N 1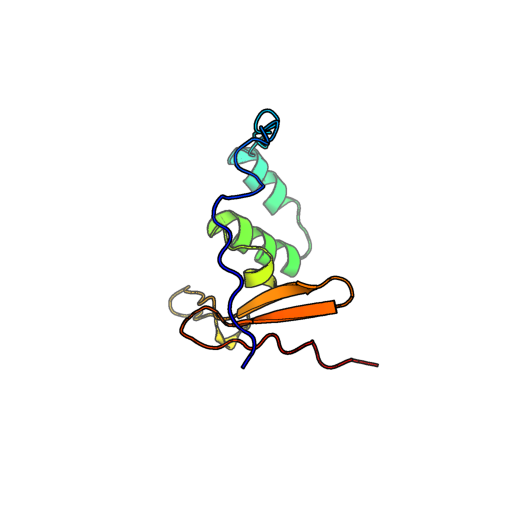
ATOM 788 C CA . PRO A 1 104 ? -4.860 -24.928 -4.514 1.00 48.38 104 PRO A CA 1
ATOM 789 C C . PRO A 1 104 ? -6.149 -24.503 -3.791 1.00 48.38 104 PRO A C 1
ATOM 791 O O . PRO A 1 104 ? -6.531 -25.100 -2.784 1.00 48.38 104 PRO A O 1
ATOM 794 N N . PRO A 1 105 ? -6.847 -23.469 -4.284 1.00 46.97 105 PRO A N 1
ATOM 795 C CA . PRO A 1 105 ? -8.084 -23.042 -3.659 1.00 46.97 105 PRO A CA 1
ATOM 796 C C . PRO A 1 105 ? -9.092 -24.182 -3.824 1.00 46.97 105 PRO A C 1
ATOM 798 O O . PRO A 1 105 ? -9.266 -24.686 -4.936 1.00 46.97 105 PRO A O 1
ATOM 801 N N . ALA A 1 106 ? -9.741 -24.591 -2.730 1.00 50.84 106 ALA A N 1
ATOM 802 C CA . ALA A 1 106 ? -10.826 -25.563 -2.785 1.00 50.84 106 ALA A CA 1
ATOM 803 C C . ALA A 1 106 ? -11.820 -25.116 -3.864 1.00 50.84 106 ALA A C 1
ATOM 805 O O . ALA A 1 106 ? -12.340 -23.997 -3.813 1.00 50.84 106 ALA A O 1
ATOM 806 N N . SER A 1 107 ? -12.012 -25.966 -4.873 1.00 38.97 107 SER A N 1
ATOM 807 C CA . SER A 1 107 ? -12.921 -25.724 -5.985 1.00 38.97 107 SER A CA 1
ATOM 808 C C . SER A 1 107 ? -14.302 -25.399 -5.425 1.00 38.97 107 SER A C 1
ATOM 810 O O . SER A 1 107 ? -14.972 -26.275 -4.879 1.00 38.97 107 SER A O 1
ATOM 812 N N . ARG A 1 108 ? -14.721 -24.139 -5.527 1.00 40.25 108 ARG A N 1
ATOM 813 C CA . ARG A 1 108 ? -16.105 -23.760 -5.266 1.00 40.25 108 ARG A CA 1
ATOM 814 C C . ARG A 1 108 ? -16.863 -23.981 -6.575 1.00 40.25 108 ARG A C 1
ATOM 816 O O . ARG A 1 108 ? -16.532 -23.329 -7.566 1.00 40.25 108 ARG A O 1
ATOM 823 N N . MET A 1 109 ? -17.755 -24.978 -6.565 1.00 32.53 109 MET A N 1
ATOM 824 C CA . MET A 1 109 ? -18.801 -25.182 -7.579 1.00 32.53 109 MET A CA 1
ATOM 825 C C . MET A 1 109 ? -19.675 -23.935 -7.703 1.00 32.53 109 MET A C 1
ATOM 827 O O . MET A 1 109 ? -19.826 -23.227 -6.678 1.00 32.53 109 MET A O 1
#

pLDDT: mean 83.28, std 17.66, range [32.53, 97.75]

Foldseek 3Di:
DDDDPDDPDDPCPPPDDPPPDDDDDDDDDPVVLVVVLVVDPDPVVSVLSVCCVPPVDDPQQSVVFDPVQADPVVRDGHRQWGWDDDPPFIFIDGPDPDDPDRDTPDDDD

Sequence (109 aa):
MPSLIRLDRNPCDKVRIAVGAPSVPRAWDRSWLVRFLGSIDDPRAAAILSLFATTGVRKGDLVGLKWSDIDMATGLATISRRVVRLGRGVGISKDRVGEEGLEPPASRM

Radius of gyration: 20.99 Å; chains: 1; bounding box: 50×58×44 Å